Protein AF-A0A8T3U7D0-F1 (afdb_monomer)

Foldseek 3Di:
DDQEEAEAEQCLVCLVPVVSLVVLLCCLVCQVVVNYYYHYHHQACVSQLVDPSNLSNLPSDQKDKQAAHDPVRLVSCCVSVVDDPVQSVCSPVGDPQWIWIGGHPDIDIDGHDDDPVRCVVPDPDPVVVVVVVVVVCVVVVD

Secondary structure (DSSP, 8-state):
---EEEEESSGGGGTT-HHHHHHHHHHHHHTG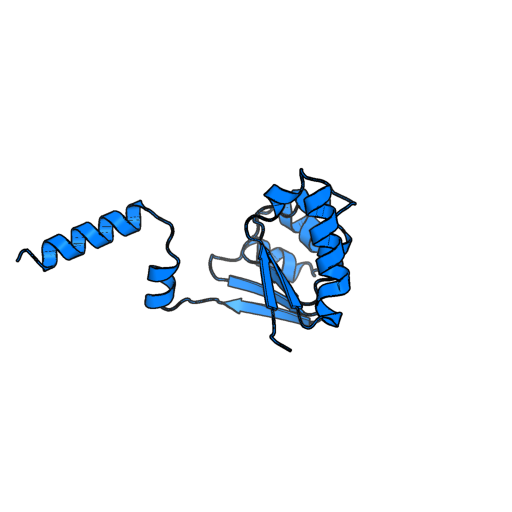GGTEEEEE--S-SHHHHS-GGGHHHHHH-SEEEEES--HHHHHHHHHHHT--HHHHHHHHHPPTTEEEEEETTEEEEEE----HHHHHHH---HHHHHHHHHHHHHHHT-

Radius of gyration: 18.71 Å; Cα contacts (8 Å, |Δi|>4): 156; chains: 1; bounding box: 50×34×48 Å

Nearest PDB structures (foldseek):
  4ag5-assembly1_A  TM=8.764E-01  e=5.178E-09  Thermoanaerobacter pseudethanolicus
  4ag6-assembly1_A  TM=8.795E-01  e=6.253E-09  Thermoanaerobacter pseudethanolicus
  4ag5-assembly2_B  TM=8.759E-01  e=1.102E-08  Thermoanaerobacter pseudethanolicus
  4ag6-assembly2_B  TM=8.940E-01  e=2.497E-08  Thermoanaerobacter pseudethanolicus
  8rtd-assembly1_O  TM=8.585E-01  e=5.063E-05  Escherichia coli

Solvent-accessible surface area (backbone atoms only — not comparable to full-atom values): 8408 Å² total; per-residue (Å²): 133,80,78,46,78,47,76,38,71,59,43,67,76,38,65,86,36,69,69,52,42,52,50,47,39,50,42,49,77,44,24,71,86,65,51,29,48,80,46,78,38,63,93,63,61,60,74,52,69,77,34,74,88,48,49,56,44,70,70,57,50,56,68,46,78,43,51,52,44,56,76,89,46,39,63,61,52,24,66,76,69,66,48,52,73,67,57,38,53,43,31,54,67,38,49,92,50,27,33,43,42,34,47,73,90,50,73,46,80,48,76,60,79,75,51,71,71,55,45,68,69,66,60,80,54,62,66,61,50,53,53,51,52,56,51,50,54,59,64,74,74,108

Structure (mmCIF, N/CA/C/O backbone):
data_AF-A0A8T3U7D0-F1
#
_entry.id   AF-A0A8T3U7D0-F1
#
loop_
_atom_site.group_PDB
_atom_site.id
_atom_site.type_symbol
_atom_site.label_atom_id
_atom_site.label_alt_id
_atom_site.label_comp_id
_atom_site.label_asym_id
_atom_site.label_entity_id
_atom_site.label_seq_id
_atom_site.pdbx_PDB_ins_code
_atom_site.Cartn_x
_atom_site.Cartn_y
_atom_site.Cartn_z
_atom_site.occupancy
_atom_site.B_iso_or_equiv
_atom_site.auth_seq_id
_atom_site.auth_comp_id
_atom_site.auth_asym_id
_atom_site.auth_atom_id
_atom_site.pdbx_PDB_model_num
ATOM 1 N N . ALA A 1 1 ? -17.789 -1.561 -23.433 1.00 63.91 1 ALA A N 1
ATOM 2 C CA . ALA A 1 1 ? -16.743 -2.459 -22.898 1.00 63.91 1 ALA A CA 1
ATOM 3 C C . ALA A 1 1 ? -16.894 -2.541 -21.383 1.00 63.91 1 ALA A C 1
ATOM 5 O O . ALA A 1 1 ? -16.913 -1.494 -20.743 1.00 63.91 1 ALA A O 1
ATOM 6 N N . ASN A 1 2 ? -17.046 -3.739 -20.814 1.00 78.38 2 ASN A N 1
ATOM 7 C CA . ASN A 1 2 ? -17.232 -3.899 -19.368 1.00 78.38 2 ASN A CA 1
ATOM 8 C C . ASN A 1 2 ? -15.947 -3.539 -18.614 1.00 78.38 2 ASN A C 1
ATOM 10 O O . ASN A 1 2 ? -14.860 -3.963 -19.008 1.00 78.38 2 ASN A O 1
ATOM 14 N N . LYS A 1 3 ? -16.080 -2.756 -17.539 1.00 87.88 3 LYS A N 1
ATOM 15 C CA . LYS A 1 3 ? -14.984 -2.473 -16.604 1.00 87.88 3 LYS A CA 1
ATOM 16 C C . LYS A 1 3 ? -14.656 -3.768 -15.862 1.00 87.88 3 LYS A C 1
ATOM 18 O O . LYS A 1 3 ? -15.554 -4.366 -15.276 1.00 87.88 3 LYS A O 1
ATOM 23 N N . LYS A 1 4 ? -13.397 -4.206 -15.894 1.00 92.81 4 LYS A N 1
ATOM 24 C CA . LYS A 1 4 ? -12.934 -5.362 -15.108 1.00 92.81 4 LYS A CA 1
ATOM 25 C C . LYS A 1 4 ? -12.039 -4.877 -13.976 1.00 92.81 4 LYS A C 1
ATOM 27 O O . LYS A 1 4 ? -11.237 -3.968 -14.175 1.00 92.81 4 LYS A O 1
ATOM 32 N N . ARG A 1 5 ? -12.171 -5.490 -12.804 1.00 93.19 5 ARG A N 1
ATOM 33 C CA . ARG A 1 5 ? -11.304 -5.239 -11.651 1.00 93.19 5 ARG A CA 1
ATOM 34 C C . ARG A 1 5 ? -10.603 -6.542 -11.303 1.00 93.19 5 ARG A C 1
ATOM 36 O O . ARG A 1 5 ? -11.270 -7.562 -11.167 1.00 93.19 5 ARG A O 1
ATOM 43 N N . VAL A 1 6 ? -9.282 -6.501 -11.215 1.00 94.12 6 VAL A N 1
ATOM 44 C CA . VAL A 1 6 ? -8.459 -7.599 -10.711 1.00 94.12 6 VAL A CA 1
ATOM 45 C C . VAL A 1 6 ? -7.922 -7.146 -9.367 1.00 94.12 6 VAL A C 1
ATOM 47 O O . VAL A 1 6 ? -7.235 -6.129 -9.293 1.00 94.12 6 VAL A O 1
ATOM 50 N N . ILE A 1 7 ? -8.299 -7.866 -8.319 1.00 95.12 7 ILE A N 1
ATOM 51 C CA . ILE A 1 7 ? -7.882 -7.604 -6.947 1.00 95.12 7 ILE A CA 1
ATOM 52 C C . ILE A 1 7 ? -7.093 -8.831 -6.516 1.00 95.12 7 ILE A C 1
ATOM 54 O O . ILE A 1 7 ? -7.597 -9.946 -6.636 1.00 95.12 7 ILE A O 1
ATOM 58 N N . VAL A 1 8 ? -5.855 -8.620 -6.090 1.00 94.75 8 VAL A N 1
ATOM 59 C CA . VAL A 1 8 ? -4.995 -9.675 -5.560 1.00 94.75 8 VAL A CA 1
ATOM 60 C C . VAL A 1 8 ? -4.716 -9.327 -4.115 1.00 94.75 8 VAL A C 1
ATOM 62 O O . VAL A 1 8 ? -4.016 -8.354 -3.834 1.00 94.75 8 VAL A O 1
ATOM 65 N N . ASP A 1 9 ? -5.312 -10.107 -3.229 1.00 93.44 9 ASP A N 1
ATOM 66 C CA . ASP A 1 9 ? -5.016 -10.064 -1.807 1.00 93.44 9 ASP A CA 1
ATOM 67 C C . ASP A 1 9 ? -3.844 -11.000 -1.489 1.00 93.44 9 ASP A C 1
ATOM 69 O O . ASP A 1 9 ? -3.596 -11.944 -2.245 1.00 93.44 9 ASP A O 1
ATOM 73 N N . GLU A 1 10 ? -3.106 -10.714 -0.419 1.00 92.44 10 GLU A N 1
ATOM 74 C CA . GLU A 1 10 ? -1.868 -11.417 -0.044 1.00 92.44 10 GLU A CA 1
ATOM 75 C C . GLU A 1 10 ? -0.890 -11.590 -1.218 1.00 92.44 10 GLU A C 1
ATOM 77 O O . GLU A 1 10 ? -0.324 -12.658 -1.465 1.00 92.44 10 GLU A O 1
ATOM 82 N N . ALA A 1 11 ? -0.684 -10.515 -1.982 1.00 93.69 11 ALA A N 1
ATOM 83 C CA . ALA A 1 11 ? 0.051 -10.571 -3.243 1.00 93.69 11 ALA A CA 1
ATOM 84 C C . ALA A 1 11 ? 1.510 -11.058 -3.093 1.00 93.69 11 ALA A C 1
ATOM 86 O O . ALA A 1 11 ? 2.091 -11.530 -4.074 1.00 93.69 11 ALA A O 1
ATOM 87 N N . TRP A 1 12 ? 2.095 -10.989 -1.888 1.00 91.75 12 TRP A N 1
ATOM 88 C CA . TRP A 1 12 ? 3.425 -11.538 -1.593 1.00 91.75 12 TRP A CA 1
ATOM 89 C C . TRP A 1 12 ? 3.511 -13.044 -1.891 1.00 91.75 12 TRP A C 1
ATOM 91 O O . TRP A 1 12 ? 4.557 -13.532 -2.313 1.00 91.75 12 TRP A O 1
ATOM 101 N N . MET A 1 13 ? 2.397 -13.779 -1.776 1.00 93.19 13 MET A N 1
ATOM 102 C CA . MET A 1 13 ? 2.335 -15.214 -2.073 1.00 93.19 13 MET A CA 1
ATOM 103 C C . MET A 1 13 ? 2.627 -15.546 -3.541 1.00 93.19 13 MET A C 1
ATOM 105 O O . MET A 1 13 ? 2.960 -16.686 -3.861 1.00 93.19 13 MET A O 1
ATOM 109 N N . LEU A 1 14 ? 2.486 -14.573 -4.445 1.00 93.31 14 LEU A N 1
ATOM 110 C CA . LEU A 1 14 ? 2.751 -14.757 -5.871 1.00 93.31 14 LEU A CA 1
ATOM 111 C C . LEU A 1 14 ? 4.222 -14.537 -6.238 1.00 93.31 14 LEU A C 1
ATOM 113 O O . LEU A 1 14 ? 4.644 -14.971 -7.307 1.00 93.31 14 LEU A O 1
ATOM 117 N N . LEU A 1 15 ? 5.005 -13.890 -5.370 1.00 91.81 15 LEU A N 1
ATOM 118 C CA . LEU A 1 15 ? 6.403 -13.540 -5.636 1.00 91.81 15 LEU A CA 1
ATOM 119 C C . LEU A 1 15 ? 7.316 -14.753 -5.898 1.00 91.81 15 LEU A C 1
ATOM 121 O O . LEU A 1 15 ? 8.173 -14.646 -6.777 1.00 91.81 15 LEU A O 1
ATOM 125 N N . PRO A 1 16 ? 7.131 -15.923 -5.249 1.00 93.25 16 PRO A N 1
ATOM 126 C CA . PRO A 1 16 ? 7.923 -17.116 -5.555 1.00 93.25 16 PRO A CA 1
ATOM 127 C C . PRO A 1 16 ? 7.692 -17.705 -6.956 1.00 93.25 16 PRO A C 1
ATOM 129 O O . PRO A 1 16 ? 8.467 -18.563 -7.376 1.00 93.25 16 PRO A O 1
ATOM 132 N N . PHE A 1 17 ? 6.641 -17.289 -7.674 1.00 94.88 17 PHE A N 1
ATOM 133 C CA . PHE A 1 17 ? 6.243 -17.865 -8.962 1.00 94.88 17 PHE A CA 1
ATOM 134 C C . PHE A 1 17 ? 6.538 -16.891 -10.116 1.00 94.88 17 PHE A C 1
ATOM 136 O O . PHE A 1 17 ? 5.811 -15.905 -10.291 1.00 94.88 17 PHE A O 1
ATOM 143 N N . PRO A 1 18 ? 7.564 -17.152 -10.951 1.00 93.31 18 PRO A N 1
ATOM 144 C CA . PRO A 1 18 ? 7.959 -16.249 -12.033 1.00 93.31 18 PRO A CA 1
ATOM 145 C C . PRO A 1 18 ? 6.830 -15.919 -13.018 1.00 93.31 18 PRO A C 1
ATOM 147 O O . PRO A 1 18 ? 6.707 -14.779 -13.465 1.00 93.31 18 PRO A O 1
ATOM 150 N N . GLU A 1 19 ? 5.969 -16.887 -13.330 1.00 95.00 19 GLU A N 1
ATOM 151 C CA . GLU A 1 19 ? 4.836 -16.711 -14.241 1.00 95.00 19 GLU A CA 1
ATOM 152 C C . GLU A 1 19 ? 3.771 -15.777 -13.652 1.00 95.00 19 GLU A C 1
ATOM 154 O O . GLU A 1 19 ? 3.184 -14.961 -14.367 1.00 95.00 19 GLU A O 1
ATOM 159 N N . ALA A 1 20 ? 3.535 -15.859 -12.339 1.00 94.31 20 ALA A N 1
ATOM 160 C CA . ALA A 1 20 ? 2.607 -14.968 -11.651 1.00 94.31 20 ALA A CA 1
ATOM 161 C C . ALA A 1 20 ? 3.160 -13.537 -11.606 1.00 94.31 20 ALA A C 1
ATOM 163 O O . ALA A 1 20 ? 2.431 -12.576 -11.856 1.00 94.31 20 ALA A O 1
ATOM 164 N N . VAL A 1 21 ? 4.464 -13.389 -11.373 1.00 93.69 21 VAL A N 1
ATOM 165 C CA . VAL A 1 21 ? 5.164 -12.100 -11.420 1.00 93.69 21 VAL A CA 1
ATOM 166 C C . VAL A 1 21 ? 5.089 -11.469 -12.814 1.00 93.69 21 VAL A C 1
ATOM 168 O O . VAL A 1 21 ? 4.786 -10.278 -12.935 1.00 93.69 21 VAL A O 1
ATOM 171 N N . ASP A 1 22 ? 5.301 -12.245 -13.880 1.00 93.25 22 ASP A N 1
ATOM 172 C CA . ASP A 1 22 ? 5.152 -11.756 -15.257 1.00 93.25 22 ASP A CA 1
ATOM 173 C C . ASP A 1 22 ? 3.713 -11.298 -15.551 1.00 93.25 22 ASP A C 1
ATOM 175 O O . ASP A 1 22 ? 3.489 -10.224 -16.129 1.00 93.25 22 ASP A O 1
ATOM 179 N N . PHE A 1 23 ? 2.721 -12.054 -15.070 1.00 92.81 23 PHE A N 1
ATOM 180 C CA . PHE A 1 23 ? 1.318 -11.661 -15.153 1.00 92.81 23 PHE A CA 1
ATOM 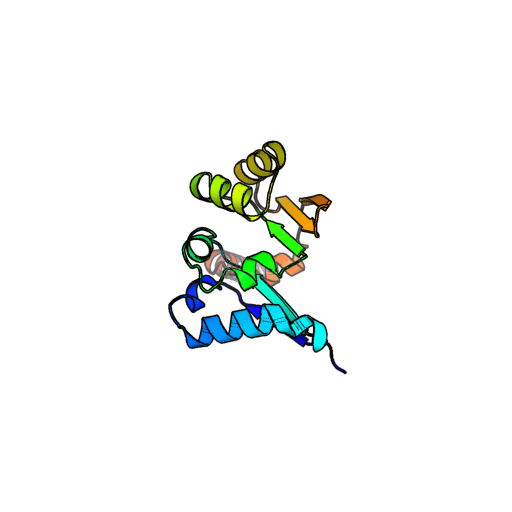181 C C . PHE A 1 23 ? 1.057 -10.320 -14.448 1.00 92.81 23 PHE A C 1
ATOM 183 O O . PHE A 1 23 ? 0.469 -9.417 -15.057 1.00 92.81 23 PHE A O 1
ATOM 190 N N . LEU A 1 24 ? 1.524 -10.151 -13.205 1.00 92.81 24 LEU A N 1
ATOM 191 C CA . LEU A 1 24 ? 1.370 -8.908 -12.442 1.00 92.81 24 LEU A CA 1
ATOM 192 C C . LEU A 1 24 ? 2.012 -7.718 -13.166 1.00 92.81 24 LEU A C 1
ATOM 194 O O . LEU A 1 24 ? 1.367 -6.684 -13.343 1.00 92.81 24 LEU A O 1
ATOM 198 N N . ASN A 1 25 ? 3.237 -7.876 -13.668 1.00 91.75 25 ASN A N 1
ATOM 199 C CA . ASN A 1 25 ? 3.939 -6.844 -14.435 1.00 91.75 25 ASN A CA 1
ATOM 200 C C . ASN A 1 25 ? 3.204 -6.461 -15.724 1.00 91.75 25 ASN A C 1
ATOM 202 O O . ASN A 1 25 ? 3.068 -5.277 -16.060 1.00 91.75 25 ASN A O 1
ATOM 206 N N . THR A 1 26 ? 2.708 -7.458 -16.457 1.00 91.69 26 THR A N 1
ATOM 207 C CA . THR A 1 26 ? 1.932 -7.245 -17.679 1.00 91.69 26 THR A CA 1
ATOM 208 C C . THR A 1 26 ? 0.644 -6.484 -17.382 1.00 91.69 26 THR A C 1
ATOM 210 O O . THR A 1 26 ? 0.298 -5.541 -18.107 1.00 91.69 26 THR A O 1
ATOM 213 N N . MET A 1 27 ? -0.057 -6.863 -16.313 1.00 91.62 27 MET A N 1
ATOM 214 C CA . MET A 1 27 ? -1.269 -6.191 -15.860 1.00 91.62 27 MET A CA 1
ATOM 215 C C . MET A 1 27 ? -0.977 -4.747 -15.463 1.00 91.62 27 MET A C 1
ATOM 217 O O . MET A 1 27 ? -1.600 -3.840 -16.012 1.00 91.62 27 MET A O 1
ATOM 221 N N . ALA A 1 28 ? 0.023 -4.516 -14.618 1.00 90.50 28 ALA A N 1
ATOM 222 C CA . ALA A 1 28 ? 0.391 -3.191 -14.134 1.00 90.50 28 ALA A CA 1
ATOM 223 C C . ALA A 1 28 ? 0.695 -2.205 -15.287 1.00 90.50 28 ALA A C 1
ATOM 225 O O . ALA A 1 28 ? 0.238 -1.063 -15.289 1.00 90.50 28 ALA A O 1
ATOM 226 N N . ARG A 1 29 ? 1.345 -2.672 -16.365 1.00 88.94 29 ARG A N 1
ATOM 227 C CA . ARG A 1 29 ? 1.661 -1.836 -17.542 1.00 88.94 29 ARG A CA 1
ATOM 228 C C . ARG A 1 29 ? 0.515 -1.672 -18.546 1.00 88.94 29 ARG A C 1
ATOM 230 O O . ARG A 1 29 ? 0.491 -0.689 -19.291 1.00 88.94 29 ARG A O 1
ATOM 237 N N . ARG A 1 30 ? -0.397 -2.647 -18.663 1.00 89.56 30 ARG A N 1
ATOM 238 C CA . ARG A 1 30 ? -1.375 -2.706 -19.774 1.00 89.56 30 ARG A CA 1
ATOM 239 C C . ARG A 1 30 ? -2.836 -2.568 -19.352 1.00 89.56 30 ARG A C 1
ATOM 241 O O . ARG A 1 30 ? -3.662 -2.283 -20.222 1.00 89.56 30 ARG A O 1
ATOM 248 N N . ALA A 1 31 ? -3.171 -2.735 -18.074 1.00 89.56 31 ALA A N 1
ATOM 249 C CA . ALA A 1 31 ? -4.552 -2.757 -17.587 1.00 89.56 31 ALA A CA 1
ATOM 250 C C . ALA A 1 31 ? -5.324 -1.477 -17.959 1.00 89.56 31 ALA A C 1
ATOM 252 O O . ALA A 1 31 ? -6.417 -1.564 -18.527 1.00 89.56 31 ALA A O 1
ATOM 253 N N . ARG A 1 32 ? -4.699 -0.299 -17.795 1.00 85.44 32 ARG A N 1
ATOM 254 C CA . ARG A 1 32 ? -5.291 1.008 -18.143 1.00 85.44 32 ARG A CA 1
ATOM 255 C C . ARG A 1 32 ? -5.782 1.078 -19.591 1.00 85.44 32 ARG A C 1
ATOM 257 O O . ARG A 1 32 ? -6.896 1.529 -19.839 1.00 85.44 32 ARG A O 1
ATOM 264 N N . LYS A 1 33 ? -4.993 0.582 -20.555 1.00 88.44 33 LYS A N 1
ATOM 265 C CA . LYS A 1 33 ? -5.356 0.588 -21.989 1.00 88.44 33 LYS A CA 1
ATOM 266 C C . LYS A 1 33 ? -6.551 -0.314 -22.310 1.00 88.44 33 LYS A C 1
ATOM 268 O O . LYS A 1 33 ? -7.148 -0.181 -23.371 1.00 88.44 33 LYS A O 1
ATOM 273 N N . ARG A 1 34 ? -6.888 -1.244 -21.413 1.00 88.50 34 ARG A N 1
ATOM 274 C CA . ARG A 1 34 ? -7.957 -2.235 -21.587 1.00 88.50 34 ARG A CA 1
ATOM 275 C C . ARG A 1 34 ? -9.170 -1.971 -20.695 1.00 88.50 34 ARG A C 1
ATOM 277 O O . ARG A 1 34 ? -10.031 -2.840 -20.600 1.00 88.50 34 ARG A O 1
ATOM 284 N N . ASN A 1 35 ? -9.254 -0.794 -20.065 1.00 90.00 35 ASN A N 1
ATOM 285 C CA . ASN A 1 35 ? -10.312 -0.453 -19.108 1.00 90.00 35 ASN A CA 1
ATOM 286 C C . ASN A 1 35 ? -10.397 -1.466 -17.943 1.00 90.00 35 ASN A C 1
ATOM 288 O O . ASN A 1 35 ? -11.482 -1.872 -17.514 1.00 90.00 35 ASN A O 1
ATOM 292 N N . VAL A 1 36 ? -9.223 -1.905 -17.476 1.00 92.12 36 VAL A N 1
ATOM 293 C CA . VAL A 1 36 ? -9.049 -2.818 -16.344 1.00 92.12 36 VAL A CA 1
ATOM 294 C C . VAL A 1 36 ? -8.303 -2.092 -15.228 1.00 92.12 36 VAL A 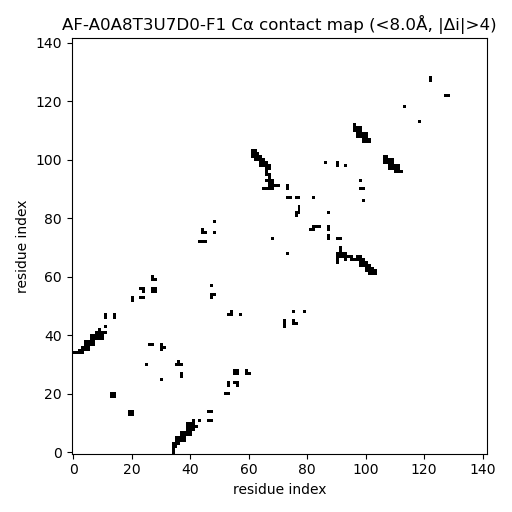C 1
ATOM 296 O O . VAL A 1 36 ? -7.361 -1.351 -15.508 1.00 92.12 36 VAL A O 1
ATOM 299 N N . SER A 1 37 ? -8.702 -2.314 -13.975 1.00 91.56 37 SER A N 1
ATOM 300 C CA . SER A 1 37 ? -7.929 -1.903 -12.798 1.00 91.56 37 SER A CA 1
ATOM 301 C C . SER A 1 37 ? -7.245 -3.108 -12.160 1.00 91.56 37 SER A C 1
ATOM 303 O O . SER A 1 37 ? -7.850 -4.177 -12.062 1.00 91.56 37 SER A O 1
ATOM 305 N N . LEU A 1 38 ? -6.008 -2.914 -11.710 1.00 92.69 38 LEU A N 1
ATOM 306 C CA . LEU A 1 38 ? -5.287 -3.843 -10.848 1.00 92.69 38 LEU A CA 1
ATOM 307 C C . LEU A 1 38 ? -5.180 -3.203 -9.461 1.00 92.69 38 LEU A C 1
ATOM 309 O O . LEU A 1 38 ? -4.745 -2.059 -9.367 1.00 92.69 38 LEU A O 1
ATOM 313 N N . ALA A 1 39 ? -5.585 -3.926 -8.423 1.00 93.88 39 ALA A N 1
ATOM 314 C CA . ALA A 1 39 ? -5.341 -3.569 -7.032 1.00 93.88 39 ALA A CA 1
ATOM 315 C C . ALA A 1 39 ? -4.587 -4.722 -6.373 1.00 93.88 39 ALA A C 1
ATOM 317 O O . ALA A 1 39 ? -5.016 -5.872 -6.477 1.00 93.88 39 ALA A O 1
ATOM 318 N N . LEU A 1 40 ? -3.463 -4.408 -5.740 1.00 94.12 40 LEU A N 1
ATOM 319 C CA . LEU A 1 40 ? -2.663 -5.370 -4.996 1.00 94.12 40 LEU A CA 1
ATOM 320 C C . LEU A 1 40 ? -2.665 -4.975 -3.534 1.00 94.12 40 LEU A C 1
ATOM 322 O O . LEU A 1 40 ? -2.480 -3.801 -3.215 1.00 94.12 40 LEU A O 1
ATOM 326 N N . VAL A 1 41 ? -2.871 -5.963 -2.679 1.00 94.50 41 VAL A N 1
ATOM 327 C CA . VAL A 1 41 ? -2.897 -5.807 -1.232 1.00 94.50 41 VAL A CA 1
ATOM 328 C C . VAL A 1 41 ? -1.884 -6.786 -0.649 1.00 94.50 41 VAL A C 1
ATOM 330 O O . VAL A 1 41 ? -1.792 -7.935 -1.080 1.00 94.50 41 VAL A O 1
ATOM 333 N N . SER A 1 42 ? -1.054 -6.296 0.267 1.00 93.25 42 SER A N 1
ATOM 334 C CA . SER A 1 42 ? -0.049 -7.086 0.977 1.00 93.25 42 SER A CA 1
ATOM 335 C C . SER A 1 42 ? 0.236 -6.445 2.329 1.00 93.25 42 SER A C 1
ATOM 337 O O . SER A 1 42 ? 0.153 -5.224 2.460 1.00 93.25 42 SER A O 1
ATOM 339 N N . GLN A 1 43 ? 0.595 -7.273 3.308 1.00 90.06 43 GLN A N 1
ATOM 340 C CA . GLN A 1 43 ? 0.948 -6.840 4.661 1.00 90.06 43 GLN A CA 1
ATOM 341 C C . GLN A 1 43 ? 2.436 -6.496 4.805 1.00 90.06 43 GLN A C 1
ATOM 343 O O . GLN A 1 43 ? 2.792 -5.639 5.605 1.00 90.06 43 GLN A O 1
ATOM 348 N N . ARG A 1 44 ? 3.307 -7.154 4.027 1.00 86.56 44 ARG A N 1
ATOM 349 C CA . ARG A 1 44 ? 4.764 -6.968 4.076 1.00 86.56 44 ARG A CA 1
ATOM 350 C C . ARG A 1 44 ? 5.238 -6.304 2.796 1.00 86.56 44 ARG A C 1
ATOM 352 O O . ARG A 1 44 ? 5.050 -6.851 1.705 1.00 86.56 44 ARG A O 1
ATOM 359 N N . PHE A 1 45 ? 5.801 -5.106 2.920 1.00 89.56 45 PHE A N 1
ATOM 360 C CA . PHE A 1 45 ? 6.277 -4.338 1.775 1.00 89.56 45 PHE A CA 1
ATOM 361 C C . PHE A 1 45 ? 7.701 -4.746 1.381 1.00 89.56 45 PHE A C 1
ATOM 363 O O . PHE A 1 45 ? 8.003 -4.816 0.187 1.00 89.56 45 PHE A O 1
ATOM 370 N N . GLN A 1 46 ? 8.540 -5.098 2.359 1.00 89.56 46 GLN A N 1
ATOM 371 C CA . GLN A 1 46 ? 9.917 -5.546 2.157 1.00 89.56 46 GLN A CA 1
ATOM 372 C C . GLN A 1 46 ? 10.036 -6.664 1.105 1.00 89.56 46 GLN A C 1
ATOM 374 O O . GLN A 1 46 ? 10.900 -6.585 0.231 1.00 89.56 46 GLN A O 1
ATOM 379 N N . ASP A 1 47 ? 9.118 -7.638 1.109 1.00 89.62 47 ASP A N 1
ATOM 380 C CA . ASP A 1 47 ? 9.113 -8.755 0.148 1.00 89.62 47 ASP A CA 1
ATOM 381 C C . ASP A 1 47 ? 9.025 -8.262 -1.317 1.00 89.62 47 ASP A C 1
ATOM 383 O O . ASP A 1 47 ? 9.625 -8.839 -2.225 1.00 89.62 47 ASP A O 1
ATOM 387 N N . PHE A 1 48 ? 8.316 -7.154 -1.565 1.00 90.44 48 PHE A N 1
ATOM 388 C CA . PHE A 1 48 ? 8.241 -6.523 -2.886 1.00 90.44 48 PHE A CA 1
ATOM 389 C C . PHE A 1 48 ? 9.438 -5.621 -3.171 1.00 90.44 48 PHE A C 1
ATOM 391 O O . PHE A 1 48 ? 9.869 -5.517 -4.321 1.00 90.44 48 PHE A O 1
ATOM 398 N N . TYR A 1 49 ? 9.946 -4.940 -2.145 1.00 88.06 49 TYR A N 1
ATOM 399 C CA . TYR A 1 49 ? 11.064 -4.012 -2.267 1.00 88.06 49 TYR A CA 1
ATOM 400 C C . TYR A 1 49 ? 12.348 -4.717 -2.723 1.00 88.06 49 TYR A C 1
ATOM 402 O O . TYR A 1 49 ? 13.020 -4.251 -3.645 1.00 88.06 49 TYR A O 1
ATOM 410 N N . GLU A 1 50 ? 12.655 -5.873 -2.129 1.00 87.81 50 GLU A N 1
ATOM 411 C CA . GLU A 1 50 ? 13.872 -6.647 -2.410 1.00 87.81 50 GLU A CA 1
ATOM 412 C C . GLU A 1 50 ? 13.876 -7.282 -3.810 1.00 87.81 50 GLU A C 1
ATOM 414 O O . GLU A 1 50 ? 14.924 -7.647 -4.352 1.00 87.81 50 GLU A O 1
ATOM 419 N N . MET A 1 51 ? 12.707 -7.389 -4.440 1.00 86.88 51 MET A N 1
ATOM 420 C CA . MET A 1 51 ? 12.537 -8.096 -5.697 1.00 86.88 51 MET A CA 1
ATOM 421 C C . MET A 1 51 ? 12.467 -7.131 -6.888 1.00 86.88 51 MET A C 1
ATOM 423 O O . MET A 1 51 ? 11.421 -6.599 -7.262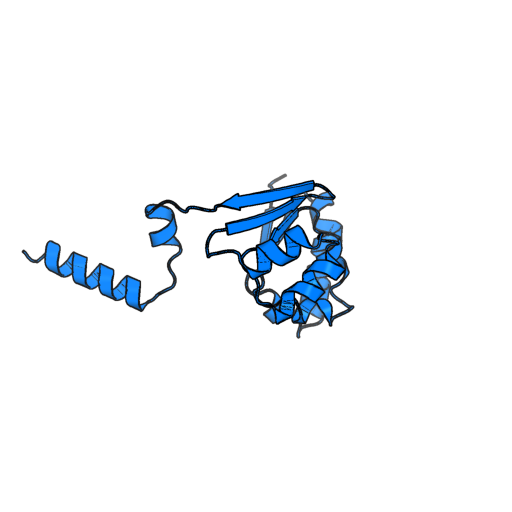 1.00 86.88 51 MET A O 1
ATOM 427 N N . SER A 1 52 ? 13.598 -6.967 -7.581 1.00 82.81 52 SER A N 1
ATOM 428 C CA . SER A 1 52 ? 13.711 -6.088 -8.760 1.00 82.81 52 SER A CA 1
ATOM 429 C C . SER A 1 52 ? 12.701 -6.410 -9.872 1.00 82.81 52 SER A C 1
ATOM 431 O O . SER A 1 52 ? 12.248 -5.511 -10.585 1.00 82.81 52 SER A O 1
ATOM 433 N N . ALA A 1 53 ? 12.291 -7.676 -9.989 1.00 84.94 53 ALA A N 1
ATOM 434 C CA . ALA A 1 53 ? 11.328 -8.131 -10.984 1.00 84.94 53 ALA A CA 1
ATOM 435 C C . ALA A 1 53 ? 9.926 -7.518 -10.814 1.00 84.94 53 ALA A C 1
ATOM 437 O O . ALA A 1 53 ? 9.212 -7.421 -11.807 1.00 84.94 53 ALA A O 1
ATOM 438 N N . VAL A 1 54 ? 9.527 -7.064 -9.618 1.00 84.75 54 VAL A N 1
ATOM 439 C CA . VAL A 1 54 ? 8.193 -6.473 -9.363 1.00 84.75 54 VAL A CA 1
ATOM 440 C C . VAL A 1 54 ? 8.201 -4.948 -9.245 1.00 84.75 54 VAL A C 1
ATOM 442 O O . VAL A 1 54 ? 7.164 -4.333 -9.007 1.00 84.75 54 VAL A O 1
ATOM 445 N N . GLN A 1 55 ? 9.326 -4.287 -9.521 1.00 80.75 55 GLN A N 1
ATOM 446 C CA . GLN A 1 55 ? 9.432 -2.821 -9.465 1.00 80.75 55 GLN A CA 1
ATOM 447 C C . GLN A 1 55 ? 8.400 -2.088 -10.340 1.00 80.75 55 GLN A C 1
ATOM 449 O O . GLN A 1 55 ? 7.899 -1.019 -9.982 1.00 80.75 55 GLN A O 1
ATOM 454 N N . ALA A 1 56 ? 8.022 -2.666 -11.484 1.00 82.06 56 ALA A N 1
ATOM 455 C CA . ALA A 1 56 ? 7.010 -2.067 -12.353 1.00 82.06 56 ALA A CA 1
ATOM 456 C C . ALA A 1 56 ? 5.633 -2.000 -11.682 1.00 82.06 56 ALA A C 1
ATOM 458 O O . ALA A 1 56 ? 4.885 -1.053 -11.906 1.00 82.06 56 ALA A O 1
ATOM 459 N N . VAL A 1 57 ? 5.299 -2.993 -10.865 1.00 85.50 57 VAL A N 1
ATOM 460 C CA . VAL A 1 57 ? 4.035 -3.070 -10.132 1.00 85.50 57 VAL A CA 1
ATOM 461 C C . VAL A 1 57 ? 3.948 -1.961 -9.079 1.00 85.50 57 VAL A C 1
ATOM 463 O O . VAL A 1 57 ? 2.926 -1.278 -8.984 1.00 85.50 57 VAL A O 1
ATOM 466 N N . LEU A 1 58 ? 5.047 -1.729 -8.356 1.00 83.38 58 LEU A N 1
ATOM 467 C CA . LEU A 1 58 ? 5.147 -0.689 -7.329 1.00 83.38 58 LEU A CA 1
ATOM 468 C C . LEU A 1 58 ? 5.061 0.726 -7.920 1.00 83.38 58 LEU A C 1
ATOM 470 O O . LEU A 1 58 ? 4.375 1.599 -7.388 1.00 83.38 58 LEU A O 1
ATOM 474 N N . THR A 1 59 ? 5.739 0.950 -9.047 1.00 79.75 59 THR A N 1
ATOM 475 C CA . THR A 1 59 ? 5.891 2.287 -9.649 1.00 79.75 59 THR A CA 1
ATOM 476 C C . THR A 1 59 ? 4.747 2.688 -10.578 1.00 79.75 59 THR A C 1
ATOM 478 O O . THR A 1 59 ? 4.489 3.877 -10.744 1.00 79.75 59 THR A O 1
ATOM 481 N N . SER A 1 60 ? 4.040 1.732 -11.188 1.00 80.88 60 SER A N 1
ATOM 48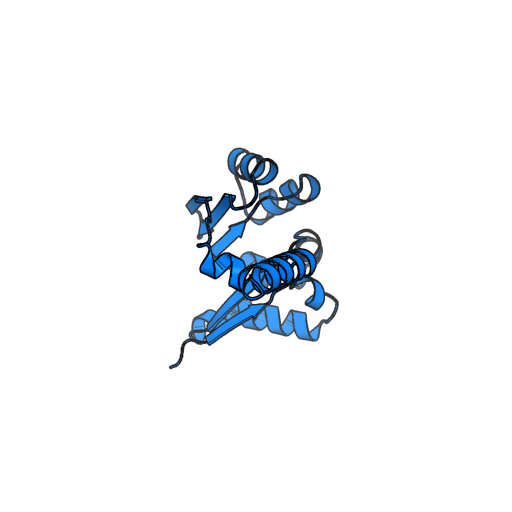2 C CA . SER A 1 60 ? 2.968 2.035 -12.155 1.00 80.88 60 SER A CA 1
ATOM 483 C C . SER A 1 60 ? 1.604 2.323 -11.526 1.00 80.88 60 SER A C 1
ATOM 485 O O . SER A 1 60 ? 0.708 2.818 -12.214 1.00 80.88 60 SER A O 1
ATOM 487 N N . SER A 1 61 ? 1.440 2.033 -10.235 1.00 81.31 61 SER A N 1
ATOM 488 C CA . SER A 1 61 ? 0.198 2.286 -9.505 1.00 81.31 61 SER A CA 1
ATOM 489 C C . SER A 1 61 ? 0.131 3.752 -9.080 1.00 81.31 61 SER A C 1
ATOM 491 O O . SER A 1 61 ? 0.904 4.187 -8.234 1.00 81.31 61 SER A O 1
ATOM 493 N N . ASP A 1 62 ? -0.780 4.528 -9.665 1.00 85.31 62 ASP A N 1
ATOM 494 C CA . ASP A 1 62 ? -0.917 5.966 -9.375 1.00 85.31 62 ASP A CA 1
ATOM 495 C C . ASP A 1 62 ? -1.516 6.220 -7.981 1.00 85.31 62 ASP A C 1
ATOM 497 O O . ASP A 1 62 ? -1.071 7.092 -7.239 1.00 85.31 62 ASP A O 1
ATOM 501 N N . THR A 1 63 ? -2.477 5.381 -7.592 1.00 92.94 63 THR A N 1
ATOM 502 C CA . THR A 1 63 ? -3.131 5.405 -6.281 1.00 92.94 63 THR A CA 1
ATOM 503 C C . THR A 1 63 ? -2.495 4.385 -5.349 1.00 92.94 63 THR A C 1
ATOM 505 O O . THR A 1 63 ? -2.364 3.214 -5.708 1.00 92.94 63 THR A O 1
ATOM 508 N N . LYS A 1 64 ? -2.138 4.822 -4.142 1.00 94.25 64 LYS A N 1
ATOM 509 C CA . LYS A 1 64 ? -1.563 3.988 -3.085 1.00 94.25 64 LYS A CA 1
ATOM 510 C C . LYS A 1 64 ? -2.261 4.303 -1.770 1.00 94.25 64 LYS A C 1
ATOM 512 O O . LYS A 1 64 ? -2.409 5.471 -1.419 1.00 94.25 64 LYS A O 1
ATOM 517 N N . LEU A 1 65 ? -2.696 3.265 -1.069 1.00 95.88 65 LEU A N 1
ATOM 518 C CA . LEU A 1 65 ? -3.296 3.368 0.253 1.00 95.88 65 LEU A CA 1
ATOM 519 C C . LEU A 1 65 ? -2.395 2.632 1.235 1.00 95.88 65 LEU A C 1
ATOM 521 O O . LEU A 1 65 ? -2.204 1.426 1.106 1.00 95.88 65 LEU A O 1
ATOM 525 N N . PHE A 1 66 ? -1.867 3.363 2.205 1.00 95.88 66 PHE A N 1
ATOM 526 C CA . PHE A 1 66 ? -1.078 2.817 3.299 1.00 95.88 66 PHE A CA 1
ATOM 527 C C . PHE A 1 66 ? -1.914 2.893 4.573 1.00 95.88 66 PHE A C 1
ATOM 529 O O . PHE A 1 66 ? -2.430 3.956 4.910 1.00 95.88 66 PHE A O 1
ATOM 536 N N . LEU A 1 67 ? -2.075 1.774 5.269 1.00 95.94 67 LEU A N 1
ATOM 537 C CA . LEU A 1 67 ? -2.634 1.751 6.625 1.00 95.94 67 LEU A CA 1
ATOM 538 C C . LEU A 1 67 ? -1.485 1.788 7.638 1.00 95.94 67 LEU A C 1
ATOM 540 O O . LEU A 1 67 ? -0.340 1.975 7.237 1.00 95.94 67 LEU A O 1
ATOM 544 N N . ALA A 1 68 ? -1.765 1.606 8.927 1.00 95.00 68 ALA A N 1
ATOM 545 C CA . ALA A 1 68 ? -0.725 1.463 9.949 1.00 95.00 68 ALA A CA 1
ATOM 546 C C . ALA A 1 68 ? 0.377 0.479 9.509 1.00 95.00 68 ALA A C 1
ATOM 548 O O . ALA A 1 68 ? 0.070 -0.594 8.988 1.00 95.00 68 ALA A O 1
ATOM 549 N N . GLN A 1 69 ? 1.638 0.880 9.670 1.00 95.12 69 GLN A N 1
ATOM 550 C CA . GLN A 1 69 ? 2.812 0.098 9.269 1.00 95.12 69 GLN A CA 1
ATOM 551 C C . GLN A 1 69 ? 3.743 -0.123 10.459 1.00 95.12 69 GLN A C 1
ATOM 553 O O . GLN A 1 69 ? 3.857 0.735 11.336 1.00 95.12 69 GLN A O 1
ATOM 558 N N . ASP A 1 70 ? 4.471 -1.236 10.438 1.00 92.69 70 ASP A N 1
ATOM 559 C CA . ASP A 1 70 ? 5.524 -1.507 11.410 1.00 92.69 70 ASP A CA 1
ATOM 560 C C . ASP A 1 70 ? 6.754 -0.625 11.162 1.00 92.69 70 ASP A C 1
ATOM 562 O O . ASP A 1 70 ? 7.135 -0.366 10.020 1.00 92.69 70 ASP A O 1
ATOM 566 N N . ASN A 1 71 ? 7.448 -0.233 12.237 1.00 91.12 71 ASN A N 1
ATOM 567 C CA . ASN A 1 71 ? 8.665 0.590 12.159 1.00 91.12 71 ASN A CA 1
ATOM 568 C C . ASN A 1 71 ? 9.742 0.006 11.226 1.00 91.12 71 ASN A C 1
ATOM 570 O O . ASN A 1 71 ? 10.503 0.763 10.633 1.00 91.12 71 ASN A O 1
ATOM 574 N N . ALA A 1 72 ? 9.800 -1.322 11.082 1.00 92.19 72 ALA A N 1
ATOM 575 C CA . ALA A 1 72 ? 10.746 -2.000 10.197 1.00 92.19 72 ALA A CA 1
ATOM 576 C C . ALA A 1 72 ? 10.452 -1.789 8.696 1.00 92.19 72 ALA A C 1
ATOM 578 O O . ALA A 1 72 ? 11.362 -1.902 7.881 1.00 92.19 72 ALA A O 1
ATOM 579 N N . GLU A 1 73 ? 9.208 -1.471 8.327 1.00 92.44 73 GLU A N 1
ATOM 580 C CA . GLU A 1 73 ? 8.762 -1.299 6.935 1.00 92.44 73 GLU A CA 1
ATOM 581 C C . GLU A 1 73 ? 8.800 0.178 6.491 1.00 92.44 73 GLU A C 1
ATOM 583 O O . GLU A 1 73 ? 8.922 0.488 5.303 1.00 92.44 73 GLU A O 1
ATOM 588 N N . ILE A 1 74 ? 8.717 1.109 7.450 1.00 94.25 74 ILE A N 1
ATOM 589 C CA . ILE A 1 74 ? 8.532 2.548 7.206 1.00 94.25 74 ILE A CA 1
ATOM 590 C C . ILE A 1 74 ? 9.622 3.155 6.325 1.00 94.25 74 ILE A C 1
ATOM 592 O O . ILE A 1 74 ? 9.300 3.925 5.419 1.00 94.25 74 ILE A O 1
ATOM 596 N N . ASP A 1 75 ? 10.891 2.823 6.558 1.00 92.62 75 ASP A N 1
ATOM 597 C CA . ASP A 1 75 ? 11.987 3.397 5.775 1.00 92.62 75 ASP A CA 1
ATOM 598 C C . ASP A 1 75 ? 11.925 2.954 4.304 1.00 92.62 75 ASP A C 1
ATOM 600 O O . ASP A 1 75 ? 12.074 3.793 3.411 1.00 92.62 75 ASP A O 1
ATOM 604 N N . TYR A 1 76 ? 11.596 1.683 4.038 1.00 92.12 76 TYR A N 1
ATOM 605 C CA . TYR A 1 76 ? 11.425 1.159 2.678 1.00 92.12 76 TYR A CA 1
ATOM 606 C C . TYR A 1 76 ? 10.267 1.843 1.946 1.00 92.12 76 TYR A C 1
ATOM 608 O O . TYR A 1 76 ? 10.391 2.235 0.779 1.00 92.12 76 TYR A O 1
ATOM 616 N N . ILE A 1 77 ? 9.135 2.012 2.635 1.00 92.81 77 ILE A N 1
ATOM 617 C CA . ILE A 1 77 ? 7.944 2.678 2.098 1.00 92.81 77 ILE A CA 1
ATOM 618 C C . ILE A 1 77 ? 8.253 4.154 1.823 1.00 92.81 77 ILE A C 1
ATOM 620 O O . ILE A 1 77 ? 7.934 4.661 0.743 1.00 92.81 77 ILE A O 1
ATOM 624 N N . ARG A 1 78 ? 8.914 4.841 2.765 1.00 93.75 78 ARG A N 1
ATOM 625 C CA . ARG A 1 78 ? 9.302 6.249 2.625 1.00 93.75 78 ARG A CA 1
ATOM 626 C C . ARG A 1 78 ? 10.193 6.451 1.408 1.00 93.75 78 ARG A C 1
ATOM 628 O O . ARG A 1 78 ? 9.906 7.332 0.600 1.00 93.75 78 ARG A O 1
ATOM 635 N N . GLU A 1 79 ? 11.244 5.646 1.272 1.00 91.00 79 GLU A N 1
ATOM 636 C CA . GLU A 1 79 ? 12.188 5.737 0.157 1.00 91.00 79 GLU A CA 1
ATOM 637 C C . GLU A 1 79 ? 11.500 5.450 -1.182 1.00 91.00 79 GLU A C 1
ATOM 639 O O . GLU A 1 79 ? 11.593 6.250 -2.116 1.00 91.00 79 GLU A O 1
ATOM 644 N N . THR A 1 80 ? 10.737 4.357 -1.262 1.00 90.44 80 THR A N 1
ATOM 645 C CA . THR A 1 80 ? 10.123 3.923 -2.524 1.00 90.44 80 THR A CA 1
ATOM 646 C C . THR A 1 80 ? 9.052 4.891 -3.013 1.00 90.44 80 THR A C 1
ATOM 648 O O . THR A 1 80 ? 8.959 5.181 -4.209 1.00 90.44 80 THR A O 1
ATOM 651 N N . PHE A 1 81 ? 8.227 5.400 -2.098 1.00 91.31 81 PHE A N 1
ATOM 652 C CA . PHE A 1 81 ? 7.067 6.223 -2.439 1.00 91.31 81 PHE A CA 1
ATOM 653 C C . PHE A 1 81 ? 7.273 7.715 -2.196 1.00 91.31 81 PHE A C 1
ATOM 655 O O . PHE A 1 81 ? 6.334 8.491 -2.387 1.00 91.31 81 PHE A O 1
ATOM 662 N N . LYS A 1 82 ? 8.505 8.112 -1.851 1.00 91.88 82 LYS A N 1
ATOM 663 C CA . LYS A 1 82 ? 8.920 9.501 -1.620 1.00 91.88 82 LYS A CA 1
ATOM 664 C C . LYS A 1 82 ? 8.022 10.204 -0.606 1.00 91.88 82 LYS A C 1
ATOM 666 O O . LYS A 1 82 ? 7.564 11.321 -0.841 1.00 91.88 82 LYS A O 1
ATOM 671 N N . LEU A 1 83 ? 7.742 9.516 0.496 1.00 94.44 83 LEU A N 1
ATOM 672 C CA . LEU A 1 83 ? 6.993 10.112 1.593 1.00 94.44 83 LEU A CA 1
ATOM 673 C C . LEU A 1 83 ? 7.889 11.107 2.338 1.00 94.44 83 LEU A C 1
ATOM 675 O O . LEU A 1 83 ? 9.092 10.895 2.505 1.00 94.44 83 LEU A O 1
ATOM 679 N N . SER A 1 84 ? 7.292 12.191 2.805 1.00 95.56 84 SER A N 1
ATOM 680 C CA . SER A 1 84 ? 7.890 13.091 3.780 1.00 95.56 84 SER A CA 1
ATOM 681 C C . SER A 1 84 ? 8.086 12.391 5.125 1.00 95.56 84 SER A C 1
ATOM 683 O O . SER A 1 84 ? 7.445 11.388 5.446 1.00 95.56 84 SER A O 1
ATOM 685 N N . GLU A 1 85 ? 8.955 12.959 5.956 1.00 95.19 85 GLU A N 1
ATOM 686 C CA . GLU A 1 85 ? 9.190 12.470 7.316 1.00 95.19 85 GLU A CA 1
ATOM 687 C C . GLU A 1 85 ? 7.907 12.474 8.164 1.00 95.19 85 GLU A C 1
ATOM 689 O O . GLU A 1 85 ? 7.666 11.538 8.927 1.00 95.19 85 GLU A O 1
ATOM 694 N N . GLY A 1 86 ? 7.041 13.478 7.980 1.00 96.00 86 GLY A N 1
ATOM 695 C CA . GLY A 1 86 ? 5.751 13.567 8.668 1.00 96.00 86 GLY A CA 1
ATOM 696 C C . GLY A 1 86 ? 4.766 12.476 8.243 1.00 96.00 86 GLY A C 1
ATOM 697 O O . GLY A 1 86 ? 4.118 11.874 9.095 1.00 96.00 86 GLY A O 1
ATOM 698 N N . GLU A 1 87 ? 4.683 12.173 6.945 1.00 96.62 87 GLU A N 1
ATOM 699 C CA . GLU A 1 87 ? 3.836 11.091 6.421 1.00 96.62 87 GLU A CA 1
ATOM 700 C C . GL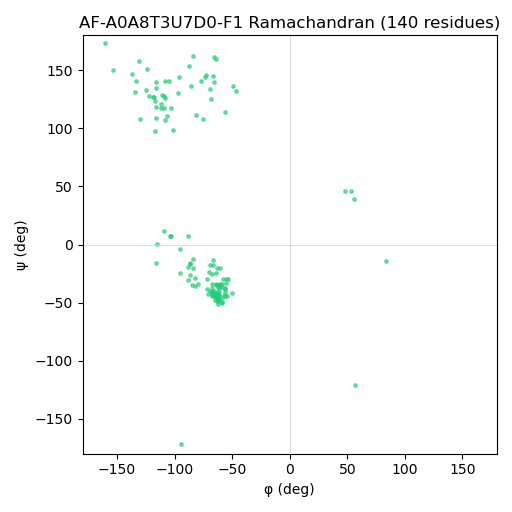U A 1 87 ? 4.311 9.714 6.904 1.00 96.62 87 GLU A C 1
ATOM 702 O O . GLU A 1 87 ? 3.502 8.897 7.341 1.00 96.62 87 GLU A O 1
ATOM 707 N N . ALA A 1 88 ? 5.624 9.473 6.880 1.00 96.38 88 ALA A N 1
ATOM 708 C CA . ALA A 1 88 ? 6.226 8.252 7.409 1.00 96.38 88 ALA A CA 1
ATOM 709 C C . ALA A 1 88 ? 5.972 8.101 8.921 1.00 96.38 88 ALA A C 1
ATOM 711 O O . ALA A 1 88 ? 5.518 7.053 9.377 1.00 96.38 88 ALA A O 1
ATOM 712 N N . SER A 1 89 ? 6.181 9.172 9.693 1.00 95.94 89 SER A N 1
ATOM 713 C CA . SER A 1 89 ? 5.923 9.185 11.142 1.00 95.94 89 SER A CA 1
ATOM 714 C C . SER A 1 89 ? 4.446 8.957 11.471 1.00 95.94 89 SER A C 1
ATOM 716 O O . SER A 1 89 ? 4.116 8.274 12.441 1.00 95.94 89 SER A O 1
ATOM 718 N N . PHE A 1 90 ? 3.542 9.498 10.650 1.00 96.75 90 PHE A N 1
ATOM 719 C CA . PHE A 1 90 ? 2.113 9.236 10.775 1.00 96.75 90 PHE A CA 1
ATOM 720 C C . PHE A 1 90 ? 1.800 7.750 10.572 1.00 96.75 90 PHE A C 1
ATOM 722 O O . PHE A 1 90 ? 1.116 7.167 11.405 1.00 96.75 90 PHE A O 1
ATOM 729 N N . LEU A 1 91 ? 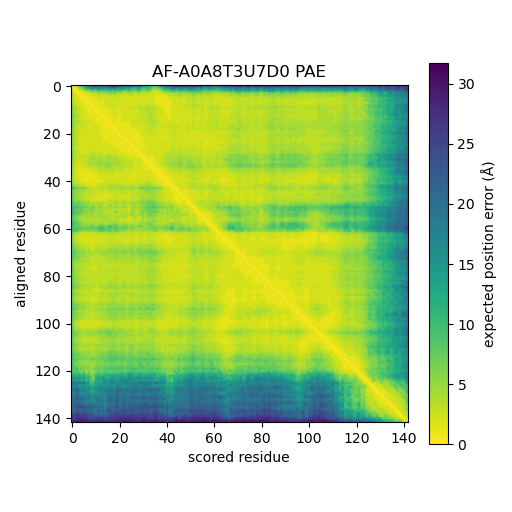2.324 7.113 9.520 1.00 96.62 91 LEU A N 1
ATOM 730 C CA . LEU A 1 91 ? 2.076 5.690 9.254 1.00 96.62 91 LEU A CA 1
ATOM 731 C C . LEU A 1 91 ? 2.603 4.768 10.363 1.00 96.62 91 LEU A C 1
ATOM 733 O O . LEU A 1 91 ? 1.944 3.781 10.684 1.00 96.62 91 LEU A O 1
ATOM 737 N N . ALA A 1 92 ? 3.735 5.124 10.977 1.00 95.56 92 ALA A N 1
ATOM 738 C CA . ALA A 1 92 ? 4.330 4.399 12.104 1.00 95.56 92 ALA A CA 1
ATOM 739 C C . ALA A 1 92 ? 3.491 4.469 13.393 1.00 95.56 92 ALA A C 1
ATOM 741 O O . ALA A 1 92 ? 3.604 3.621 14.275 1.00 95.56 92 ALA A O 1
ATOM 742 N N . THR A 1 93 ? 2.674 5.516 1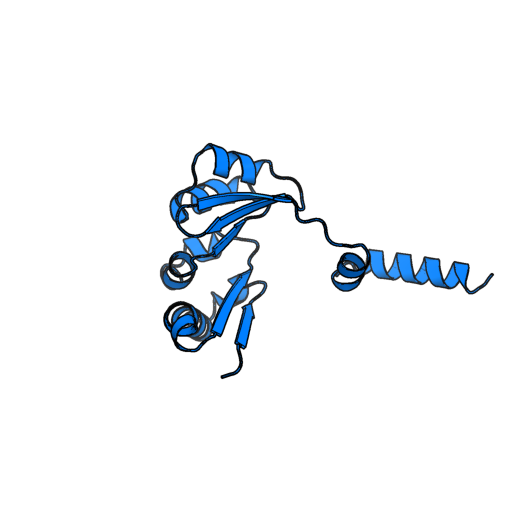3.532 1.00 95.44 93 THR A N 1
ATOM 743 C CA . THR A 1 93 ? 1.881 5.802 14.740 1.00 95.44 93 THR A CA 1
ATOM 744 C C . THR A 1 93 ? 0.374 5.716 14.500 1.00 95.44 93 THR A C 1
ATOM 746 O O . THR A 1 93 ? -0.421 5.947 15.415 1.00 95.44 93 THR A O 1
ATOM 749 N N . ALA A 1 94 ? -0.039 5.386 13.275 1.00 95.88 94 ALA A N 1
ATOM 750 C CA . ALA A 1 94 ? -1.434 5.297 12.891 1.00 95.88 94 ALA A CA 1
ATOM 751 C C . ALA A 1 94 ? -2.128 4.154 13.639 1.00 95.88 94 ALA A C 1
ATOM 753 O O . ALA A 1 94 ? -1.599 3.059 13.815 1.00 95.88 94 ALA A O 1
ATOM 754 N N . THR A 1 95 ? -3.361 4.411 14.061 1.00 94.62 95 THR A N 1
ATOM 755 C CA . THR A 1 95 ? -4.237 3.389 14.633 1.00 94.62 95 THR A CA 1
ATOM 756 C C . THR A 1 95 ? -4.961 2.630 13.524 1.00 94.62 95 THR A C 1
ATOM 758 O O . THR A 1 95 ? -5.108 3.135 12.410 1.00 94.62 95 THR A O 1
ATOM 761 N N . VAL A 1 96 ? -5.496 1.450 13.846 1.00 91.31 96 VAL A N 1
ATOM 762 C CA . VAL A 1 96 ? -6.361 0.681 12.935 1.00 91.31 96 VAL A CA 1
ATOM 763 C C . VAL A 1 96 ? -7.468 1.576 12.361 1.00 91.31 96 VAL A C 1
ATOM 765 O O . VAL A 1 96 ? -8.051 2.392 13.075 1.00 91.31 96 VAL A O 1
ATOM 768 N N . GLY A 1 97 ? -7.715 1.451 11.055 1.00 92.00 97 GLY A N 1
ATOM 769 C CA . GLY A 1 97 ? -8.694 2.260 10.322 1.00 92.00 97 GLY A CA 1
ATOM 770 C C . GLY A 1 97 ? -8.176 3.624 9.858 1.00 92.00 97 GLY A C 1
ATOM 771 O O . GLY A 1 97 ? -8.782 4.218 8.974 1.00 92.00 97 GLY A O 1
ATOM 772 N N . LYS A 1 98 ? -7.038 4.117 10.362 1.00 96.44 98 LYS A N 1
ATOM 773 C CA . LYS A 1 98 ? -6.401 5.335 9.843 1.00 96.44 98 LYS A CA 1
ATOM 774 C C . LYS A 1 98 ? -5.318 4.994 8.832 1.00 96.44 98 LYS A C 1
ATOM 776 O O . LYS A 1 98 ? -4.602 4.005 8.976 1.00 96.44 98 LYS A O 1
ATOM 781 N N . GLY A 1 99 ? -5.195 5.830 7.809 1.00 96.81 99 GLY A N 1
ATOM 782 C CA . GLY A 1 99 ? -4.245 5.594 6.734 1.00 96.81 99 GLY A CA 1
ATOM 783 C C . GLY A 1 99 ? -3.913 6.834 5.926 1.00 96.81 99 GLY A C 1
ATOM 784 O O . GLY A 1 99 ? -4.498 7.902 6.101 1.00 96.81 99 GLY A O 1
ATOM 785 N N . LEU A 1 100 ? -2.943 6.665 5.041 1.00 97.25 100 LEU A N 1
ATOM 786 C CA . LEU A 1 100 ? -2.443 7.660 4.115 1.00 97.25 100 LEU A CA 1
ATOM 787 C C . LEU A 1 100 ? -2.831 7.251 2.693 1.00 97.25 100 LEU A C 1
ATOM 789 O O . LEU A 1 100 ? -2.449 6.180 2.218 1.00 97.25 100 LEU A O 1
ATOM 793 N N . LEU A 1 101 ? -3.575 8.109 2.005 1.00 97.31 101 LEU A N 1
ATOM 794 C CA . LEU A 1 101 ? -3.906 7.946 0.595 1.00 97.31 101 LEU A CA 1
ATOM 795 C C . LEU A 1 101 ? -3.034 8.879 -0.232 1.00 97.31 101 LEU A C 1
ATOM 797 O O . LEU A 1 101 ? -3.135 10.099 -0.107 1.00 97.31 101 LEU A O 1
ATOM 801 N N . LYS A 1 102 ? -2.212 8.291 -1.098 1.00 95.19 102 LYS A N 1
ATOM 802 C CA . LYS A 1 102 ? -1.360 9.005 -2.045 1.00 95.19 102 LYS A CA 1
ATOM 803 C C . LYS A 1 102 ? -1.854 8.783 -3.470 1.00 95.19 102 LYS A C 1
ATOM 805 O O . LYS A 1 102 ? -2.060 7.641 -3.886 1.00 95.19 102 LYS A O 1
ATOM 810 N N . ILE A 1 103 ? -2.044 9.866 -4.216 1.00 94.19 103 ILE A N 1
ATOM 811 C CA . ILE A 1 103 ? -2.448 9.852 -5.625 1.00 94.19 103 ILE A CA 1
ATOM 812 C C . ILE A 1 103 ? -1.491 10.768 -6.378 1.00 94.19 103 ILE A C 1
ATOM 814 O O . ILE A 1 103 ? -1.536 11.984 -6.217 1.00 94.19 103 ILE A O 1
ATOM 818 N N . GLY A 1 104 ? -0.598 10.181 -7.176 1.00 89.56 104 GLY A N 1
ATOM 819 C CA . GLY A 1 104 ? 0.515 10.926 -7.757 1.00 89.56 104 GLY A CA 1
ATOM 820 C C . GLY A 1 104 ? 1.352 11.599 -6.663 1.00 89.56 104 GLY A C 1
ATOM 821 O O . GLY A 1 104 ? 1.878 10.927 -5.769 1.00 89.56 104 GLY A O 1
ATOM 822 N N . ASP A 1 105 ? 1.450 12.925 -6.725 1.00 89.62 105 ASP A N 1
ATOM 823 C CA . ASP A 1 105 ? 2.190 13.726 -5.747 1.00 89.62 105 ASP A CA 1
ATOM 824 C C . ASP A 1 105 ? 1.334 14.152 -4.547 1.00 89.62 105 ASP A C 1
ATOM 826 O O . ASP A 1 105 ? 1.890 14.408 -3.478 1.00 89.62 105 ASP A O 1
ATOM 830 N N . ASP A 1 106 ? 0.005 14.133 -4.676 1.00 94.00 106 ASP A N 1
ATOM 831 C CA . ASP A 1 106 ? -0.914 14.532 -3.614 1.00 94.00 106 ASP A CA 1
ATOM 832 C C . ASP A 1 106 ? -1.050 13.438 -2.558 1.00 94.00 106 ASP A C 1
ATOM 834 O O . ASP A 1 106 ? -1.15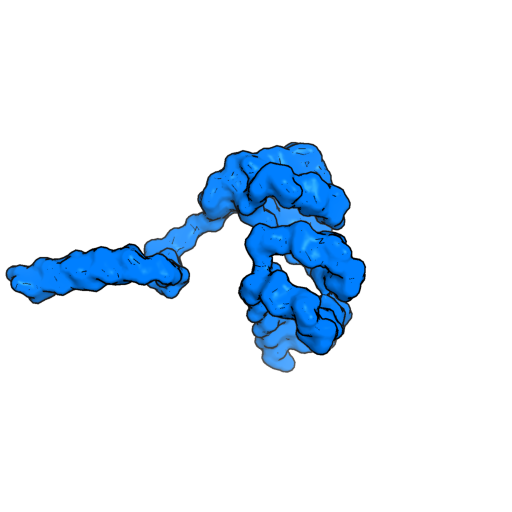4 12.246 -2.869 1.00 94.00 106 ASP A O 1
ATOM 838 N N . THR A 1 107 ? -1.119 13.858 -1.297 1.00 96.44 107 THR A N 1
ATOM 839 C CA . THR A 1 107 ? -1.327 12.955 -0.171 1.00 96.44 107 THR A CA 1
ATOM 840 C C . THR A 1 107 ? -2.392 13.496 0.779 1.00 96.44 107 THR A C 1
ATOM 842 O O . THR A 1 107 ? -2.443 14.691 1.068 1.00 96.44 107 THR A O 1
ATOM 845 N N . THR A 1 108 ? -3.236 12.609 1.306 1.00 96.94 108 THR A N 1
ATOM 846 C CA . THR A 1 108 ? -4.211 12.933 2.349 1.00 96.94 108 THR A CA 1
ATOM 847 C C . THR A 1 108 ? -4.269 11.849 3.423 1.00 96.94 108 THR A C 1
ATOM 849 O O . THR A 1 108 ? -4.088 10.664 3.138 1.00 96.94 108 THR A O 1
ATOM 852 N N . ILE A 1 109 ? -4.523 12.254 4.666 1.00 97.00 109 ILE A N 1
ATOM 853 C CA . ILE A 1 109 ? -4.813 11.335 5.769 1.00 97.00 109 ILE A CA 1
ATOM 854 C C . ILE A 1 109 ? -6.306 11.031 5.751 1.00 97.00 109 ILE A C 1
ATOM 856 O O . ILE A 1 109 ? -7.129 11.937 5.617 1.00 97.00 109 ILE A O 1
ATOM 860 N N . LEU A 1 110 ? -6.658 9.764 5.932 1.00 96.06 110 LEU A N 1
ATOM 861 C CA . LEU A 1 110 ? -8.041 9.319 5.985 1.00 96.06 110 LEU A CA 1
ATOM 862 C C . LEU A 1 110 ? -8.323 8.429 7.198 1.00 96.06 110 LEU A C 1
ATOM 864 O O . LEU A 1 110 ? -7.418 7.829 7.783 1.00 96.06 110 LEU A O 1
ATOM 868 N N . SER A 1 111 ? -9.604 8.371 7.558 1.00 95.81 111 SER A N 1
ATOM 869 C CA . SER A 1 111 ? -10.181 7.438 8.528 1.00 95.81 111 SER A CA 1
ATOM 870 C C . SER A 1 111 ? -11.208 6.583 7.792 1.00 95.81 111 SER A C 1
ATOM 872 O O . SER A 1 111 ? -12.074 7.122 7.100 1.00 95.81 111 SER A O 1
ATOM 874 N N . ILE A 1 112 ? -11.083 5.266 7.899 1.00 94.00 112 ILE A N 1
ATOM 875 C CA . ILE A 1 112 ? -11.982 4.273 7.316 1.00 94.00 112 ILE A CA 1
ATOM 876 C C . ILE A 1 112 ? -12.788 3.683 8.460 1.00 94.00 112 ILE A C 1
ATOM 878 O O . ILE A 1 112 ? -12.262 2.950 9.297 1.00 94.00 112 ILE A O 1
ATOM 882 N N . GLU A 1 113 ? -14.075 3.999 8.465 1.00 92.06 113 GLU A N 1
ATOM 883 C CA . GLU A 1 113 ? -15.028 3.523 9.457 1.00 92.06 113 GLU A CA 1
ATOM 884 C C . GLU A 1 113 ? -16.078 2.682 8.727 1.00 92.06 113 GLU A C 1
ATOM 886 O O . GLU A 1 113 ? -16.974 3.244 8.091 1.00 92.06 113 GLU A O 1
ATOM 891 N N . PRO A 1 114 ? -15.943 1.342 8.733 1.00 89.31 114 PRO A N 1
ATOM 892 C CA . PRO A 1 114 ? -16.944 0.480 8.128 1.00 89.31 114 PRO A CA 1
ATOM 893 C C . PRO A 1 114 ? -18.245 0.569 8.921 1.00 89.31 114 PRO A C 1
ATOM 895 O O . PRO A 1 114 ? -18.250 0.666 10.151 1.00 89.31 114 PRO A O 1
ATOM 898 N N . THR A 1 115 ? -19.366 0.482 8.215 1.00 91.69 115 THR A N 1
ATOM 899 C CA . THR A 1 115 ? -20.662 0.305 8.868 1.00 91.69 115 THR A CA 1
ATOM 900 C C . THR A 1 115 ? -20.710 -1.039 9.595 1.00 91.69 115 THR A C 1
ATOM 902 O O . THR A 1 115 ? -19.978 -1.974 9.265 1.00 91.69 115 THR A O 1
ATOM 905 N N . GLN A 1 116 ? -21.622 -1.180 10.558 1.00 87.69 116 GLN A N 1
ATOM 906 C CA . GLN A 1 116 ? -21.797 -2.447 11.270 1.00 87.69 116 GLN A CA 1
ATOM 907 C C . GLN A 1 116 ? -22.088 -3.617 10.313 1.00 87.69 116 GLN A C 1
ATOM 909 O O . GLN A 1 116 ? -21.511 -4.691 10.459 1.00 87.69 116 GLN A O 1
ATOM 914 N N . MET A 1 117 ? -22.921 -3.384 9.294 1.00 87.81 117 MET A N 1
ATOM 915 C CA . MET A 1 117 ? -23.247 -4.387 8.278 1.00 87.81 117 MET A CA 1
ATOM 916 C C . MET A 1 117 ? -22.017 -4.804 7.459 1.00 87.81 117 MET A C 1
ATOM 918 O O . MET A 1 117 ? -21.816 -5.991 7.215 1.00 87.81 117 MET A O 1
ATOM 922 N N . GLU A 1 118 ? -21.185 -3.845 7.042 1.00 88.25 118 GLU A N 1
ATOM 923 C CA . GLU A 1 118 ? -19.944 -4.144 6.319 1.00 88.25 118 GLU A CA 1
ATOM 924 C C . GLU A 1 118 ? -18.968 -4.916 7.200 1.00 88.25 118 GLU A C 1
ATOM 926 O O . GLU A 1 118 ? -18.388 -5.894 6.737 1.00 88.25 118 GLU A O 1
ATOM 931 N N . PHE A 1 119 ? -18.829 -4.518 8.469 1.00 85.12 119 PHE A N 1
ATOM 932 C CA . PHE A 1 119 ? -17.950 -5.190 9.418 1.00 85.12 119 PHE A CA 1
ATOM 933 C C . PHE A 1 119 ? -18.366 -6.648 9.631 1.00 85.12 119 PHE A C 1
ATOM 935 O O . PHE A 1 119 ? -17.537 -7.543 9.516 1.00 85.12 119 PHE A O 1
ATOM 942 N N . GLU A 1 120 ? -19.654 -6.910 9.866 1.00 82.44 120 GLU A N 1
ATOM 943 C CA . GLU A 1 120 ? -20.185 -8.271 10.023 1.00 82.44 120 GLU A CA 1
ATOM 944 C C . GLU A 1 120 ? -19.976 -9.141 8.776 1.00 82.44 120 GLU A C 1
ATOM 946 O O . GLU A 1 120 ? -19.745 -10.346 8.895 1.00 82.44 120 GLU A O 1
ATOM 951 N N . PHE A 1 121 ? -20.028 -8.537 7.586 1.00 84.06 121 PHE A N 1
ATOM 952 C CA . PHE A 1 121 ? -19.792 -9.233 6.326 1.00 84.06 121 PHE A CA 1
ATOM 953 C C . PHE A 1 121 ? -18.318 -9.618 6.127 1.00 84.06 121 PHE A C 1
ATOM 955 O O . PHE A 1 121 ? -18.035 -10.731 5.680 1.00 84.06 121 PHE A O 1
ATOM 962 N N . VAL A 1 122 ? -17.382 -8.715 6.443 1.00 80.12 122 VAL A N 1
ATOM 963 C CA . VAL A 1 122 ? -15.940 -8.930 6.209 1.00 80.12 122 VAL A CA 1
ATOM 964 C C . VAL A 1 122 ? -15.227 -9.656 7.344 1.00 80.12 122 VAL A C 1
ATOM 966 O O . VAL A 1 122 ? -14.118 -10.139 7.136 1.00 80.12 122 VAL A O 1
ATOM 969 N N . ASP A 1 123 ? -15.830 -9.739 8.530 1.00 77.75 123 ASP A N 1
ATOM 970 C CA . ASP A 1 123 ? -15.219 -10.360 9.702 1.00 77.75 123 ASP A CA 1
ATOM 971 C C . ASP A 1 123 ? -14.811 -11.814 9.406 1.00 77.75 123 ASP A C 1
ATOM 973 O O . ASP A 1 123 ? -15.639 -12.696 9.143 1.00 77.75 123 ASP A O 1
ATOM 977 N N . THR A 1 124 ? -13.505 -12.070 9.417 1.00 69.94 124 THR A N 1
ATOM 978 C CA . THR A 1 124 ? -12.920 -13.400 9.212 1.00 69.94 124 THR A CA 1
ATOM 979 C C . THR A 1 124 ? -12.636 -14.107 10.534 1.00 69.94 124 THR A C 1
ATOM 981 O O . THR A 1 124 ? -12.254 -15.279 10.523 1.00 69.94 124 THR A O 1
ATOM 984 N N . ASN A 1 125 ? -12.864 -13.449 11.679 1.00 78.06 125 ASN A N 1
ATOM 985 C CA . ASN A 1 125 ? -12.611 -14.042 12.980 1.00 78.06 125 ASN A CA 1
ATOM 986 C C . ASN A 1 125 ? -13.695 -15.068 13.334 1.00 78.06 125 ASN A C 1
ATOM 988 O O . ASN A 1 125 ? -14.841 -14.745 13.654 1.00 78.06 125 ASN A O 1
ATOM 992 N N . ILE A 1 126 ? -13.301 -16.341 13.298 1.00 70.56 126 ILE A N 1
ATOM 993 C CA . ILE A 1 126 ? -14.178 -17.475 13.604 1.00 70.56 126 ILE A CA 1
ATOM 994 C C . ILE A 1 126 ? -14.693 -17.389 15.045 1.00 70.56 126 ILE A C 1
ATOM 996 O O . ILE A 1 126 ? -15.861 -17.679 15.281 1.00 70.56 126 ILE A O 1
ATOM 1000 N N . ASN A 1 127 ? -13.872 -16.930 15.994 1.00 74.25 127 ASN A N 1
ATOM 1001 C CA . ASN A 1 127 ? -14.285 -16.826 17.395 1.00 74.25 127 ASN A CA 1
ATOM 1002 C C . ASN A 1 127 ? -15.416 -15.804 17.552 1.00 74.25 127 ASN A C 1
ATOM 1004 O O . ASN A 1 127 ? -16.422 -16.091 18.193 1.00 74.25 127 ASN A O 1
ATOM 1008 N N . THR A 1 128 ? -15.306 -14.658 16.878 1.00 70.00 128 THR A N 1
ATOM 1009 C CA . THR A 1 128 ? -16.330 -13.606 16.899 1.00 70.00 128 THR A CA 1
ATOM 1010 C C . THR A 1 128 ? -17.622 -14.058 16.213 1.00 70.00 128 THR A C 1
ATOM 1012 O O . THR A 1 128 ? -18.717 -13.718 16.663 1.00 70.00 128 THR A O 1
ATOM 1015 N N . LYS A 1 129 ? -17.527 -14.884 15.162 1.00 69.06 129 LYS A N 1
ATOM 1016 C CA . LYS A 1 129 ? -18.700 -15.517 14.535 1.00 69.06 129 LYS A CA 1
ATOM 1017 C C . LYS A 1 129 ? -19.401 -16.497 15.472 1.00 69.06 129 LYS A C 1
ATOM 1019 O O . LYS A 1 129 ? -20.613 -16.399 15.637 1.00 69.06 129 LYS A O 1
ATOM 1024 N N . VAL A 1 130 ? -18.643 -17.376 16.125 1.00 73.62 130 VAL A N 1
ATOM 1025 C CA . VAL A 1 130 ? -19.172 -18.365 17.077 1.00 73.62 130 VAL A CA 1
ATOM 1026 C C . VAL A 1 130 ? -19.813 -17.680 18.290 1.00 73.62 130 VAL A C 1
ATOM 1028 O O . VAL A 1 130 ? -20.884 -18.084 18.737 1.00 73.62 130 VAL A O 1
ATOM 1031 N N . GLU A 1 131 ? -19.211 -16.611 18.814 1.00 77.69 131 GLU A N 1
ATOM 1032 C CA . GLU A 1 131 ? -19.791 -15.811 19.901 1.00 77.69 131 GLU A CA 1
ATOM 1033 C C . GLU A 1 131 ? -21.125 -15.163 19.498 1.00 77.69 131 GLU A C 1
ATOM 1035 O O . GLU A 1 131 ? -22.092 -15.228 20.261 1.00 77.69 131 GLU A O 1
ATOM 1040 N N . ARG A 1 132 ? -21.214 -14.601 18.283 1.00 73.69 132 ARG A N 1
ATOM 1041 C CA . ARG A 1 132 ? -22.454 -14.014 17.745 1.00 73.69 132 ARG A CA 1
ATOM 1042 C C . ARG A 1 132 ? -23.545 -15.060 17.503 1.00 73.69 132 ARG A C 1
ATOM 1044 O O . ARG A 1 132 ? -24.701 -14.797 17.821 1.00 73.69 132 ARG A O 1
ATOM 1051 N N . GLU A 1 133 ? -23.207 -16.234 16.968 1.00 75.00 133 GLU A N 1
ATOM 1052 C CA . GLU A 1 133 ? -24.165 -17.337 16.794 1.00 75.00 133 GLU A CA 1
ATOM 1053 C C . GLU A 1 133 ? -24.709 -17.824 18.141 1.00 75.00 133 GLU A C 1
ATOM 1055 O O . GLU A 1 133 ? -25.920 -17.954 18.311 1.00 75.00 133 GLU A O 1
ATOM 1060 N N . ASN A 1 134 ? -23.837 -18.001 19.136 1.00 76.62 134 ASN A N 1
ATOM 1061 C CA . ASN A 1 134 ? -24.247 -18.395 20.483 1.00 76.62 134 ASN A CA 1
ATOM 1062 C C . ASN A 1 134 ? -25.128 -17.340 21.173 1.00 76.62 134 ASN A C 1
ATOM 1064 O O . ASN A 1 134 ? -26.012 -17.700 21.952 1.00 76.62 134 ASN A O 1
ATOM 1068 N N . ALA A 1 135 ? -24.900 -16.049 20.909 1.00 76.00 135 ALA A N 1
ATOM 1069 C CA . ALA A 1 135 ? -25.757 -14.973 21.404 1.00 76.00 135 ALA A CA 1
ATOM 1070 C C . ALA A 1 135 ? -27.152 -15.014 20.756 1.00 76.00 135 ALA A C 1
ATOM 1072 O O . ALA A 1 135 ? -28.147 -14.963 21.474 1.00 76.00 135 ALA A O 1
ATOM 1073 N N . LYS A 1 136 ? -27.233 -15.217 19.432 1.00 76.06 136 LYS A N 1
ATOM 1074 C CA . LYS A 1 136 ? -28.511 -15.344 18.708 1.00 76.06 136 LYS A CA 1
ATOM 1075 C C . LYS A 1 136 ? -29.329 -16.557 19.158 1.00 76.06 136 LYS A C 1
ATOM 1077 O O . LYS A 1 136 ? -30.518 -16.423 19.415 1.00 76.06 136 LYS A O 1
ATOM 1082 N N . ILE A 1 137 ? -28.693 -17.717 19.351 1.00 75.25 137 ILE A N 1
ATOM 1083 C CA . ILE A 1 137 ? -29.372 -18.932 19.845 1.00 75.25 137 ILE A CA 1
ATOM 1084 C C . ILE A 1 137 ? -29.962 -18.713 21.249 1.00 75.25 137 ILE A C 1
ATOM 1086 O O . ILE A 1 137 ? -31.030 -19.236 21.562 1.00 75.25 137 ILE A O 1
ATOM 1090 N N . LYS A 1 138 ? -29.292 -17.928 22.104 1.00 71.62 138 LYS A N 1
ATOM 1091 C CA . LYS A 1 138 ? -29.810 -17.575 23.436 1.00 71.62 138 LYS A CA 1
ATOM 1092 C C . LYS A 1 138 ? -30.981 -16.592 23.391 1.00 71.62 138 LYS A C 1
ATOM 1094 O O . LYS A 1 138 ? -31.808 -16.637 24.295 1.00 71.62 138 LYS A O 1
ATOM 1099 N N . GLU A 1 139 ? -31.042 -15.720 22.389 1.00 70.38 139 GLU A N 1
ATOM 1100 C CA . GLU A 1 139 ? -32.151 -14.775 22.197 1.00 70.38 139 GLU A CA 1
ATOM 1101 C C . GLU A 1 139 ? -33.377 -15.425 21.540 1.00 70.38 139 GLU A C 1
ATOM 1103 O O . GLU A 1 139 ? -34.495 -15.064 21.880 1.00 70.38 139 GLU A O 1
ATOM 1108 N N . GLU A 1 140 ? -33.188 -16.398 20.642 1.00 69.56 140 GLU A N 1
ATOM 1109 C CA . GLU A 1 140 ? -34.282 -17.121 19.965 1.00 69.56 140 GLU A CA 1
ATOM 1110 C C . GLU A 1 140 ? -34.844 -18.298 20.784 1.00 69.56 140 GLU A C 1
ATOM 1112 O O . GLU A 1 140 ? -35.953 -18.766 20.530 1.00 69.56 140 GLU A O 1
ATOM 1117 N N . GLY A 1 141 ? -34.073 -18.806 21.750 1.00 57.44 141 GLY A N 1
ATOM 1118 C CA . GLY A 1 141 ? -34.462 -19.904 22.641 1.00 57.44 141 GLY A CA 1
ATOM 1119 C C . GLY A 1 141 ? -35.198 -19.479 23.918 1.00 57.44 141 GLY A C 1
ATOM 1120 O O . GLY A 1 141 ? -35.401 -20.324 24.791 1.00 57.44 141 GLY A O 1
ATOM 1121 N N . ASN A 1 142 ? -35.557 -18.199 24.044 1.00 48.34 142 ASN A N 1
ATOM 1122 C CA . ASN A 1 142 ? -36.224 -17.582 25.195 1.00 48.34 142 ASN A CA 1
ATOM 1123 C C . ASN A 1 142 ? -37.509 -16.870 24.744 1.00 48.34 142 ASN A C 1
ATOM 1125 O O . ASN A 1 142 ? -38.427 -16.730 25.582 1.00 48.34 142 ASN A O 1
#

Mean predicted aligned error: 6.71 Å

pLDDT: mean 88.45, std 8.68, range [48.34, 97.31]

Sequence (142 aa):
ANKKRVIVDEAWMLLPFPEAVDFLNTMARRARKRNVSLALVSQRFQDFYEMSAVQAVLTSSDTKLFLAQDNAEIDYIRETFKLSEGEASFLATATVGKGLLKIGDDTTILSIEPTQMEFEFVDTNINTKVERENAKIKEEGN